Protein AF-A0A7Y2JRV2-F1 (afdb_monomer_lite)

Sequence (180 aa):
MNLLIVGNGPSISQFAAHQIDSFSGHILRMNNFVPGENAGFRYDIFCSNMWLDIQRRDLPSAVQIWCARPNLRYNRQEKCMELFRRYPDLTVDDDLYKKTHSQLKAHPTTGLVAILMARTQARYENVYLAGFDFFRGDRQHYFSHAPIHTTHKPKRERKMLARIDHVFDFADHWKGPEEE

Radius of gyration: 16.07 Å; chains: 1; bounding box: 42×32×47 Å

Secondary structure (DSSP, 8-state):
-EEEEE--SGGGGGS-HHHHHT-SSEEEEETT---BTTTBS--SEEEES-HHHHHHS---TTSEEEES-----SS-HHHHHHHHHH-TT-EE-HHHHHHHHHHHTSPPPHHHHHHHHHHH-TT-SEEEEES--TTSTTBSSTT---B---SS-HHHHHHHHTT-TTEEESTTT-------

pLDDT: mean 83.99, std 12.8, range [39.09, 97.81]

Structure (mmCIF, N/CA/C/O backbone):
data_AF-A0A7Y2JRV2-F1
#
_entry.id   AF-A0A7Y2JRV2-F1
#
loop_
_atom_site.group_PDB
_atom_site.id
_atom_site.type_symbol
_atom_site.label_atom_id
_atom_site.label_alt_id
_atom_site.label_comp_id
_atom_site.label_asym_id
_atom_site.label_entity_id
_atom_site.label_seq_id
_atom_site.pdbx_PDB_ins_code
_atom_site.Cartn_x
_atom_site.Cartn_y
_atom_site.Cartn_z
_atom_site.occupancy
_atom_site.B_iso_or_equiv
_atom_site.auth_seq_id
_atom_site.auth_comp_id
_atom_site.auth_asym_id
_atom_site.auth_atom_id
_atom_site.pdbx_PDB_model_num
ATOM 1 N N . MET A 1 1 ? -16.046 4.409 2.107 1.00 93.94 1 MET A N 1
ATOM 2 C CA . MET A 1 1 ? -15.548 3.055 2.469 1.00 93.94 1 MET A CA 1
ATOM 3 C C . MET A 1 1 ? -14.182 3.190 3.129 1.00 93.94 1 MET A C 1
ATOM 5 O O . MET A 1 1 ? -13.521 4.200 2.911 1.00 93.94 1 MET A O 1
ATOM 9 N N . ASN A 1 2 ? -13.742 2.183 3.885 1.00 96.44 2 ASN A N 1
ATOM 10 C CA . ASN A 1 2 ? -12.426 2.175 4.530 1.00 96.44 2 ASN A CA 1
ATOM 11 C C . ASN A 1 2 ? -11.439 1.269 3.779 1.00 96.44 2 ASN A C 1
ATOM 13 O O . ASN A 1 2 ? -11.847 0.300 3.132 1.00 96.44 2 ASN A O 1
ATOM 17 N N . LEU A 1 3 ? -10.147 1.578 3.877 1.00 97.81 3 LEU A N 1
ATOM 18 C CA . LEU A 1 3 ? -9.060 0.762 3.336 1.00 97.81 3 LEU A CA 1
ATOM 19 C C . LEU A 1 3 ? -8.053 0.439 4.436 1.00 97.81 3 LEU A C 1
ATOM 21 O O . LEU A 1 3 ? -7.540 1.355 5.066 1.00 97.81 3 LEU A O 1
ATOM 25 N N . LEU A 1 4 ? -7.714 -0.833 4.608 1.00 97.56 4 LEU A N 1
ATOM 26 C CA . LEU A 1 4 ? -6.568 -1.275 5.391 1.00 97.56 4 LEU A CA 1
ATOM 27 C C . LEU A 1 4 ? -5.420 -1.595 4.435 1.00 97.56 4 LEU A C 1
ATOM 29 O O . LEU A 1 4 ? -5.526 -2.479 3.589 1.00 97.56 4 LEU A O 1
ATOM 33 N N . ILE A 1 5 ? -4.309 -0.880 4.563 1.00 96.62 5 ILE A N 1
ATOM 34 C CA . ILE A 1 5 ? -3.075 -1.161 3.837 1.00 96.62 5 ILE A CA 1
ATOM 35 C C . ILE A 1 5 ? -2.162 -1.932 4.779 1.00 96.62 5 ILE A C 1
ATOM 37 O O . ILE A 1 5 ? -1.732 -1.410 5.809 1.00 96.62 5 ILE A O 1
ATOM 41 N N . VAL A 1 6 ? -1.840 -3.168 4.404 1.00 96.19 6 VAL A N 1
ATOM 42 C CA . VAL A 1 6 ? -0.953 -4.019 5.191 1.00 96.19 6 VAL A CA 1
ATOM 43 C C . VAL A 1 6 ? 0.424 -4.057 4.541 1.00 96.19 6 VAL A C 1
ATOM 45 O O . VAL A 1 6 ? 0.632 -4.660 3.484 1.00 96.19 6 VAL A O 1
ATOM 48 N N . GLY A 1 7 ? 1.356 -3.346 5.168 1.00 93.75 7 GLY A N 1
ATOM 49 C CA . GLY A 1 7 ? 2.770 -3.345 4.838 1.00 93.75 7 GLY A CA 1
ATOM 50 C C . GLY A 1 7 ? 3.458 -4.645 5.246 1.00 93.75 7 GLY A C 1
ATOM 51 O O . GLY A 1 7 ? 2.903 -5.492 5.942 1.00 93.75 7 GLY A O 1
ATOM 52 N N . ASN A 1 8 ? 4.705 -4.793 4.805 1.00 91.88 8 ASN A N 1
ATOM 53 C CA . ASN A 1 8 ? 5.506 -5.981 5.097 1.00 91.88 8 ASN A CA 1
ATOM 54 C C . ASN A 1 8 ? 6.362 -5.833 6.358 1.00 91.88 8 ASN A C 1
ATOM 56 O O . ASN A 1 8 ? 7.188 -6.704 6.610 1.00 91.88 8 ASN A O 1
ATOM 60 N N . GLY A 1 9 ? 6.213 -4.752 7.122 1.00 90.06 9 GLY A N 1
ATOM 61 C CA . GLY A 1 9 ? 7.045 -4.485 8.286 1.00 90.06 9 GLY A CA 1
ATOM 62 C C . GLY A 1 9 ? 6.851 -5.504 9.426 1.00 90.06 9 GLY A C 1
ATOM 63 O O . GLY A 1 9 ? 5.797 -6.144 9.511 1.00 90.06 9 GLY A O 1
ATOM 64 N N . PRO A 1 10 ? 7.868 -5.718 10.283 1.00 89.12 10 PRO A N 1
ATOM 65 C CA . PRO A 1 10 ? 7.817 -6.686 11.380 1.00 89.12 10 PRO A CA 1
ATOM 66 C C . PRO A 1 10 ? 6.650 -6.513 12.352 1.00 89.12 10 PRO A C 1
ATOM 68 O O . PRO A 1 10 ? 6.201 -7.511 12.913 1.00 89.12 10 PRO A O 1
ATOM 71 N N . SER A 1 11 ? 6.128 -5.295 12.537 1.00 90.44 11 SER A N 1
ATOM 72 C CA . SER A 1 11 ? 5.026 -5.047 13.476 1.00 90.44 11 SER A CA 1
ATOM 73 C C . SER A 1 11 ? 3.743 -5.800 13.136 1.00 90.44 11 SER A C 1
ATOM 75 O O . SER A 1 11 ? 2.878 -5.914 13.996 1.00 90.44 11 SER A O 1
ATOM 77 N N . ILE A 1 12 ? 3.634 -6.393 11.942 1.00 92.06 12 ILE A N 1
ATOM 78 C CA . ILE A 1 12 ? 2.559 -7.337 11.616 1.00 92.06 12 ILE A CA 1
ATOM 79 C C . ILE A 1 12 ? 2.448 -8.476 12.629 1.00 92.06 12 ILE A C 1
ATOM 81 O O . ILE A 1 12 ? 1.339 -8.912 12.913 1.00 92.06 12 ILE A O 1
ATOM 85 N N . SER A 1 13 ? 3.552 -8.925 13.233 1.00 89.56 13 SER A N 1
ATOM 86 C CA . SER A 1 13 ? 3.517 -10.030 14.197 1.00 89.56 13 SER A CA 1
ATOM 87 C C . SER A 1 13 ? 2.747 -9.730 15.489 1.00 89.56 13 SER A C 1
ATOM 89 O O . SER A 1 13 ? 2.614 -10.625 16.313 1.00 89.56 13 SER A O 1
ATOM 91 N N . GLN A 1 14 ? 2.307 -8.487 15.713 1.00 90.56 14 GLN A N 1
ATOM 92 C CA . GLN A 1 14 ? 1.492 -8.122 16.877 1.00 90.56 14 GLN A CA 1
ATOM 93 C C . GLN A 1 14 ? -0.003 -8.408 16.683 1.00 90.56 14 GLN A C 1
ATOM 95 O O . GLN A 1 14 ? -0.755 -8.355 17.651 1.00 90.56 14 GLN A O 1
ATOM 100 N N . PHE A 1 15 ? -0.437 -8.652 15.446 1.00 92.38 15 PHE A N 1
ATOM 101 C CA . PHE A 1 15 ? -1.828 -8.947 15.128 1.00 92.38 15 PHE A CA 1
ATOM 102 C C . PHE A 1 15 ? -2.023 -10.451 14.979 1.00 92.38 15 PHE A C 1
ATOM 104 O O . PHE A 1 15 ? -1.110 -11.155 14.564 1.00 92.38 15 PHE A O 1
ATOM 111 N N . ALA A 1 16 ? -3.233 -10.922 15.247 1.00 92.25 16 ALA A N 1
ATOM 112 C CA . ALA A 1 16 ? -3.733 -12.207 14.792 1.00 92.25 16 ALA A CA 1
ATOM 113 C C . ALA A 1 16 ? -4.448 -12.049 13.439 1.00 92.25 16 ALA A C 1
ATOM 115 O O . ALA A 1 16 ? -5.056 -11.016 13.151 1.00 92.25 16 ALA A O 1
ATOM 116 N N . ALA A 1 17 ? -4.434 -13.104 12.625 1.00 94.06 17 ALA A N 1
ATOM 117 C CA . ALA A 1 17 ? -4.989 -13.138 11.274 1.00 94.06 17 ALA A CA 1
ATOM 118 C C . ALA A 1 17 ? -6.444 -12.668 11.239 1.00 94.06 17 ALA A C 1
ATOM 120 O O . ALA A 1 17 ? -6.801 -11.856 10.390 1.00 94.06 17 ALA A O 1
ATOM 121 N N . HIS A 1 18 ? -7.254 -13.111 12.208 1.00 93.69 18 HIS A N 1
ATOM 122 C CA . HIS A 1 18 ? -8.663 -12.738 12.287 1.00 93.69 18 HIS A CA 1
ATOM 123 C C . HIS A 1 18 ? -8.859 -11.224 12.429 1.00 93.69 18 HIS A C 1
ATOM 125 O O . HIS A 1 18 ? -9.820 -10.708 11.874 1.00 93.69 18 HIS A O 1
ATOM 131 N N . GLN A 1 19 ? -7.955 -10.493 13.094 1.00 93.31 19 GLN A N 1
ATOM 132 C CA . GLN A 1 19 ? -8.064 -9.035 13.238 1.00 93.31 19 GLN A CA 1
ATOM 133 C C . GLN A 1 19 ? -7.911 -8.329 11.890 1.00 93.31 19 GLN A C 1
ATOM 135 O O . GLN A 1 19 ? -8.589 -7.347 11.612 1.00 93.31 19 GLN A O 1
ATOM 140 N N . ILE A 1 20 ? -7.026 -8.840 11.033 1.00 95.19 20 ILE A N 1
ATOM 141 C CA . ILE A 1 20 ? -6.819 -8.283 9.697 1.00 95.19 20 ILE A CA 1
ATOM 142 C C . ILE A 1 20 ? -7.932 -8.742 8.753 1.00 95.19 20 ILE A C 1
ATOM 144 O O . ILE A 1 20 ? -8.521 -7.922 8.055 1.00 95.19 20 ILE A O 1
ATOM 148 N N . ASP A 1 21 ? -8.249 -10.037 8.738 1.00 96.00 21 ASP A N 1
ATOM 149 C CA . ASP A 1 21 ? -9.169 -10.626 7.761 1.00 96.00 21 ASP A CA 1
ATOM 150 C C . ASP A 1 21 ? -10.632 -10.205 7.977 1.00 96.00 21 ASP A C 1
ATOM 152 O O . ASP A 1 21 ? -11.387 -10.082 7.007 1.00 96.00 21 ASP A O 1
ATOM 156 N N . SER A 1 22 ? -11.017 -9.913 9.225 1.00 94.75 22 SER A N 1
ATOM 157 C CA . SER A 1 22 ? -12.348 -9.392 9.572 1.00 94.75 22 SER A CA 1
ATOM 158 C C . SER A 1 22 ? -12.494 -7.877 9.387 1.00 94.75 22 SER A C 1
ATOM 160 O O . SER A 1 22 ? -13.558 -7.327 9.669 1.00 94.75 22 SER A O 1
ATOM 162 N N . PHE A 1 23 ? -11.469 -7.182 8.878 1.00 95.44 23 PHE A N 1
ATOM 163 C CA . PHE A 1 23 ? -11.577 -5.756 8.585 1.00 95.44 23 PHE A CA 1
ATOM 164 C C . PHE A 1 23 ? -12.751 -5.480 7.631 1.00 95.44 23 PHE A C 1
ATOM 166 O O . PHE A 1 23 ? -12.819 -6.022 6.526 1.00 95.44 23 PHE A O 1
ATOM 173 N N . SER A 1 24 ? -13.675 -4.610 8.042 1.00 93.81 24 SER A N 1
ATOM 174 C CA . SER A 1 24 ? -14.940 -4.367 7.330 1.00 93.81 24 SER A CA 1
ATOM 175 C C . SER A 1 24 ? -14.786 -3.624 5.997 1.00 93.81 24 SER A C 1
ATOM 177 O O . SER A 1 24 ? -15.720 -3.575 5.198 1.00 93.81 24 SER A O 1
ATOM 179 N N . GLY A 1 25 ? -13.619 -3.028 5.742 1.00 95.44 25 GLY A N 1
ATOM 180 C CA . GLY A 1 25 ? -13.295 -2.361 4.484 1.00 95.44 25 GLY A CA 1
ATOM 181 C C . GLY A 1 25 ? -12.544 -3.250 3.493 1.00 95.44 25 GLY A C 1
ATOM 182 O O . GLY A 1 25 ? -12.516 -4.474 3.609 1.00 95.44 25 GLY A O 1
ATOM 183 N N . HIS A 1 26 ? -11.904 -2.610 2.514 1.00 97.50 26 HIS A N 1
ATOM 184 C CA . HIS A 1 26 ? -10.980 -3.296 1.610 1.00 97.50 26 HIS A CA 1
ATOM 185 C C . HIS A 1 26 ? -9.611 -3.497 2.264 1.00 97.50 26 HIS A C 1
ATOM 187 O O . HIS A 1 26 ? -9.183 -2.671 3.069 1.00 97.50 26 HIS A O 1
ATOM 193 N N . ILE A 1 27 ? -8.897 -4.548 1.863 1.00 97.62 27 ILE A N 1
ATOM 194 C CA . ILE A 1 27 ? -7.542 -4.860 2.323 1.00 97.62 27 ILE A CA 1
ATOM 195 C C . ILE A 1 27 ? -6.571 -4.832 1.139 1.00 97.62 27 ILE A C 1
ATOM 197 O O . ILE A 1 27 ? -6.737 -5.561 0.160 1.00 97.62 27 ILE A O 1
ATOM 201 N N . LEU A 1 28 ? -5.523 -4.015 1.244 1.00 97.19 28 LEU A N 1
ATOM 202 C CA . LEU A 1 28 ? -4.439 -3.919 0.270 1.00 97.19 28 LEU A CA 1
ATOM 203 C C . LEU A 1 28 ? -3.173 -4.601 0.792 1.00 97.19 28 LEU A C 1
ATOM 205 O O . LEU A 1 28 ? -2.714 -4.313 1.898 1.00 97.19 28 LEU A O 1
ATOM 209 N N . ARG A 1 29 ? -2.568 -5.452 -0.042 1.00 95.38 29 ARG A N 1
ATOM 210 C CA . ARG A 1 29 ? -1.270 -6.106 0.207 1.00 95.38 29 ARG A CA 1
ATOM 211 C C . ARG A 1 29 ? -0.256 -5.740 -0.847 1.00 95.38 29 ARG A C 1
ATOM 213 O O . ARG A 1 29 ? -0.630 -5.382 -1.961 1.00 95.38 29 ARG A O 1
ATOM 220 N N . MET A 1 30 ? 1.031 -5.869 -0.524 1.00 92.75 30 MET A N 1
ATOM 221 C CA . MET A 1 30 ? 2.075 -5.427 -1.440 1.00 92.75 30 MET A CA 1
ATOM 222 C C . MET A 1 30 ? 3.242 -6.384 -1.655 1.00 92.75 30 MET A C 1
ATOM 224 O O . MET A 1 30 ? 3.724 -7.047 -0.736 1.00 92.75 30 MET A O 1
ATOM 228 N N . ASN A 1 31 ? 3.760 -6.357 -2.885 1.00 89.81 31 ASN A N 1
ATOM 229 C CA . ASN A 1 31 ? 4.967 -7.063 -3.314 1.00 89.81 31 ASN A CA 1
ATOM 230 C C . ASN A 1 31 ? 4.948 -8.545 -2.887 1.00 89.81 31 ASN A C 1
ATOM 232 O O . ASN A 1 31 ? 4.006 -9.273 -3.186 1.00 89.81 31 ASN A O 1
ATOM 236 N N . ASN A 1 32 ? 5.984 -8.983 -2.166 1.00 87.62 32 ASN A N 1
ATOM 237 C CA . ASN A 1 32 ? 6.178 -10.362 -1.737 1.00 87.62 32 ASN A CA 1
ATOM 238 C C . ASN A 1 32 ? 5.573 -10.681 -0.365 1.00 87.62 32 ASN A C 1
ATOM 240 O O . ASN A 1 32 ? 6.172 -11.444 0.384 1.00 87.62 32 ASN A O 1
ATOM 244 N N . PHE A 1 33 ? 4.417 -10.101 -0.025 1.00 90.44 33 PHE A N 1
ATOM 245 C CA . PHE A 1 33 ? 3.736 -10.461 1.220 1.00 90.44 33 PHE A CA 1
ATOM 246 C C . PHE A 1 33 ? 3.493 -11.980 1.289 1.00 90.44 33 PHE A C 1
ATOM 248 O O . PHE A 1 33 ? 3.250 -12.630 0.261 1.00 90.44 33 PHE A O 1
ATOM 255 N N . VAL A 1 34 ? 3.567 -12.514 2.508 1.00 90.94 34 VAL A N 1
ATOM 256 C CA . VAL A 1 34 ? 3.358 -13.927 2.845 1.00 90.94 34 VAL A CA 1
ATOM 257 C C . VAL A 1 34 ? 2.160 -14.020 3.798 1.00 90.94 34 VAL A C 1
ATOM 259 O O . VAL A 1 34 ? 2.270 -13.536 4.927 1.00 90.94 34 VAL A O 1
ATOM 262 N N . PRO A 1 35 ? 1.010 -14.571 3.382 1.00 91.44 35 PRO A N 1
ATOM 263 C CA . PRO A 1 35 ? -0.130 -14.727 4.282 1.00 91.44 35 PRO A CA 1
ATOM 264 C C . PRO A 1 35 ? 0.214 -15.679 5.437 1.00 91.44 35 PRO A C 1
ATOM 266 O O . PRO A 1 35 ? 1.097 -16.527 5.305 1.00 91.44 35 PRO A O 1
ATOM 269 N N . GLY A 1 36 ? -0.466 -15.540 6.573 1.00 92.38 36 GLY A N 1
ATOM 270 C CA . GLY A 1 36 ? -0.207 -16.392 7.734 1.00 92.38 36 GLY A CA 1
ATOM 271 C C . GLY A 1 36 ? -0.916 -15.936 9.002 1.00 92.38 36 GLY A C 1
ATOM 272 O O . GLY A 1 36 ? -1.661 -14.960 8.987 1.00 92.38 36 GLY A O 1
ATOM 273 N N . GLU A 1 37 ? -0.633 -16.618 10.111 1.00 91.56 37 GLU A N 1
ATOM 274 C CA . GLU A 1 37 ? -1.344 -16.475 11.393 1.00 91.56 37 GLU A CA 1
ATOM 275 C C . GLU A 1 37 ? -1.372 -15.060 11.964 1.00 91.56 37 GLU A C 1
ATOM 277 O O . GLU A 1 37 ? -2.305 -14.735 12.684 1.00 91.56 37 GLU A O 1
ATOM 282 N N . ASN A 1 38 ? -0.401 -14.215 11.612 1.00 88.81 38 ASN A N 1
ATOM 283 C CA . ASN A 1 38 ? -0.357 -12.819 12.055 1.00 88.81 38 ASN A CA 1
ATOM 284 C C . ASN A 1 38 ? -0.627 -11.821 10.928 1.00 88.81 38 ASN A C 1
ATOM 286 O O . ASN A 1 38 ? -0.999 -10.676 11.160 1.00 88.81 38 ASN A O 1
ATOM 290 N N . ALA A 1 39 ? -0.418 -12.252 9.684 1.00 90.19 39 ALA A N 1
ATOM 291 C CA . ALA A 1 39 ? -0.581 -11.401 8.521 1.00 90.19 39 ALA A CA 1
ATOM 292 C C . ALA A 1 39 ? -2.001 -11.460 7.964 1.00 90.19 39 ALA A C 1
ATOM 294 O O . ALA A 1 39 ? -2.363 -10.544 7.242 1.00 90.19 39 ALA A O 1
ATOM 295 N N . GLY A 1 40 ? -2.801 -12.479 8.276 1.00 94.06 40 GLY A N 1
ATOM 296 C CA . GLY A 1 40 ? -4.072 -12.733 7.602 1.00 94.06 40 GLY A CA 1
ATOM 297 C C . GLY A 1 40 ? -3.883 -13.294 6.191 1.00 94.06 40 GLY A C 1
ATOM 298 O O . GLY A 1 40 ? -2.767 -13.361 5.661 1.00 94.06 40 GLY A O 1
ATOM 299 N N . PHE A 1 41 ? -4.990 -13.701 5.584 1.00 94.56 41 PHE A N 1
ATOM 300 C CA . PHE A 1 41 ? -5.053 -14.323 4.261 1.00 94.56 41 PHE A CA 1
ATOM 301 C C . PHE A 1 41 ? -5.822 -13.476 3.250 1.00 94.56 41 PHE A C 1
ATOM 303 O O . PHE A 1 41 ? -5.604 -13.611 2.045 1.00 94.56 41 PHE A O 1
ATOM 310 N N . ARG A 1 42 ? -6.702 -12.589 3.722 1.00 94.44 42 ARG A N 1
ATOM 311 C CA . ARG A 1 42 ? -7.571 -11.785 2.871 1.00 94.44 42 ARG A CA 1
ATOM 312 C C . ARG A 1 42 ? -6.828 -10.589 2.288 1.00 94.44 42 ARG A C 1
ATOM 314 O O . ARG A 1 42 ? -6.020 -9.917 2.945 1.00 94.44 42 ARG A O 1
ATOM 321 N N . TYR A 1 43 ? -7.140 -10.323 1.026 1.00 95.81 43 TYR A N 1
ATOM 322 C CA . TYR A 1 43 ? -6.784 -9.111 0.314 1.00 95.81 43 TYR A CA 1
ATOM 323 C C . TYR A 1 43 ? -7.731 -8.909 -0.865 1.00 95.81 43 TYR A C 1
ATOM 325 O O . TYR A 1 43 ? -8.039 -9.847 -1.591 1.00 95.81 43 TYR A O 1
ATOM 333 N N . ASP A 1 44 ? -8.163 -7.669 -1.049 1.00 95.75 44 ASP A N 1
ATOM 334 C CA . ASP A 1 44 ? -9.029 -7.250 -2.153 1.00 95.75 44 ASP A CA 1
ATOM 335 C C . ASP A 1 44 ? -8.212 -6.487 -3.213 1.00 95.75 44 ASP A C 1
ATOM 337 O O . ASP A 1 44 ? -8.608 -6.371 -4.372 1.00 95.75 44 ASP A O 1
ATOM 341 N N . ILE A 1 45 ? -7.044 -5.963 -2.814 1.00 95.69 45 ILE A N 1
ATOM 342 C CA . ILE A 1 45 ? -6.155 -5.168 -3.660 1.00 95.69 45 ILE A CA 1
ATOM 343 C C . ILE A 1 45 ? -4.719 -5.674 -3.531 1.00 95.69 45 ILE A C 1
ATOM 345 O O . ILE A 1 45 ? -4.191 -5.838 -2.428 1.00 95.69 45 ILE A O 1
ATOM 349 N N . PHE A 1 46 ? -4.050 -5.858 -4.663 1.00 93.75 46 PHE A N 1
ATOM 350 C CA . PHE A 1 46 ? -2.627 -6.158 -4.729 1.00 93.75 46 PHE A CA 1
ATOM 351 C C . PHE A 1 46 ? -1.848 -4.983 -5.322 1.00 93.75 46 PHE A C 1
ATOM 353 O O . PHE A 1 46 ? -2.114 -4.545 -6.440 1.00 93.75 46 PHE A O 1
ATOM 360 N N . CYS A 1 47 ? -0.851 -4.484 -4.593 1.00 92.88 47 CYS A N 1
ATOM 361 C CA . CYS A 1 47 ? 0.007 -3.391 -5.030 1.00 92.88 47 CYS A CA 1
ATOM 362 C C . CYS A 1 47 ? 1.456 -3.847 -5.247 1.00 92.88 47 CYS A C 1
ATOM 364 O O . CYS A 1 47 ? 2.052 -4.501 -4.394 1.00 92.88 47 CYS A O 1
ATOM 366 N N . SER A 1 48 ? 2.082 -3.465 -6.359 1.00 89.19 48 SER A N 1
ATOM 367 C CA . SER A 1 48 ? 3.504 -3.760 -6.580 1.00 89.19 48 SER A CA 1
ATOM 368 C C . SER A 1 48 ? 4.269 -2.600 -7.213 1.00 89.19 48 SER A C 1
ATOM 370 O O . SER A 1 48 ? 3.723 -1.821 -7.997 1.00 89.19 48 SER A O 1
ATOM 372 N N . ASN A 1 49 ? 5.561 -2.491 -6.874 1.00 76.38 49 ASN A N 1
ATOM 373 C CA . ASN A 1 49 ? 6.509 -1.579 -7.530 1.00 76.38 49 ASN A CA 1
ATOM 374 C C . ASN A 1 49 ? 7.049 -2.107 -8.867 1.00 76.38 49 ASN A C 1
ATOM 376 O O . ASN A 1 49 ? 7.716 -1.357 -9.580 1.00 76.38 49 ASN A O 1
ATOM 380 N N . MET A 1 50 ? 6.847 -3.382 -9.194 1.00 68.69 50 MET A N 1
ATOM 381 C CA . MET A 1 50 ? 7.445 -3.994 -10.371 1.00 68.69 50 MET A CA 1
ATOM 382 C C . MET A 1 50 ? 6.407 -4.769 -11.163 1.00 68.69 50 MET A C 1
ATOM 384 O O . MET A 1 50 ? 5.786 -5.710 -10.683 1.00 68.69 50 MET A O 1
ATOM 388 N N . TRP A 1 51 ? 6.314 -4.439 -12.450 1.00 67.50 51 TRP A N 1
ATOM 389 C CA . TRP A 1 51 ? 5.509 -5.185 -13.419 1.00 67.50 51 TRP A CA 1
ATOM 390 C C . TRP A 1 51 ? 5.817 -6.682 -13.440 1.00 67.50 51 TRP A C 1
ATOM 392 O O . TRP A 1 51 ? 4.921 -7.493 -13.646 1.00 67.50 51 TRP A O 1
ATOM 402 N N . LEU A 1 52 ? 7.076 -7.052 -13.194 1.00 64.31 52 LEU A N 1
ATOM 403 C CA . LEU A 1 52 ? 7.500 -8.450 -13.148 1.00 64.31 52 LEU A CA 1
ATOM 404 C C . LEU A 1 52 ? 6.877 -9.220 -11.981 1.00 64.31 52 LEU A C 1
ATOM 406 O O . LEU A 1 52 ? 6.600 -10.403 -12.137 1.00 64.31 52 LEU A O 1
ATOM 410 N N . ASP A 1 53 ? 6.633 -8.572 -10.844 1.00 69.38 53 ASP A N 1
ATOM 411 C CA . ASP A 1 53 ? 6.060 -9.249 -9.679 1.00 69.38 53 ASP A CA 1
ATOM 412 C C . ASP A 1 53 ? 4.566 -9.515 -9.883 1.00 69.38 53 ASP A C 1
ATOM 414 O O . ASP A 1 53 ? 4.068 -10.558 -9.471 1.00 69.38 53 ASP A O 1
ATOM 418 N N . ILE A 1 54 ? 3.869 -8.620 -10.594 1.00 70.56 54 ILE A N 1
ATOM 419 C CA . ILE A 1 54 ? 2.473 -8.828 -11.004 1.00 70.56 54 ILE A CA 1
ATOM 420 C C . ILE A 1 54 ? 2.382 -9.981 -12.015 1.00 70.56 54 ILE A C 1
ATOM 422 O O . ILE A 1 54 ? 1.511 -10.834 -11.894 1.00 70.56 54 ILE A O 1
ATOM 426 N N . GLN A 1 55 ? 3.296 -10.046 -12.991 1.00 67.06 55 GLN A N 1
ATOM 427 C CA . GLN A 1 55 ? 3.298 -11.116 -14.002 1.00 67.06 55 GLN A CA 1
ATOM 428 C C . GLN A 1 55 ? 3.607 -12.502 -13.423 1.00 67.06 55 GLN A C 1
ATOM 430 O O . GLN A 1 55 ? 3.116 -13.502 -13.936 1.00 67.06 55 GLN A O 1
ATOM 435 N N . ARG A 1 56 ? 4.444 -12.569 -12.383 1.00 72.31 56 ARG A N 1
ATOM 436 C CA . ARG A 1 56 ? 4.886 -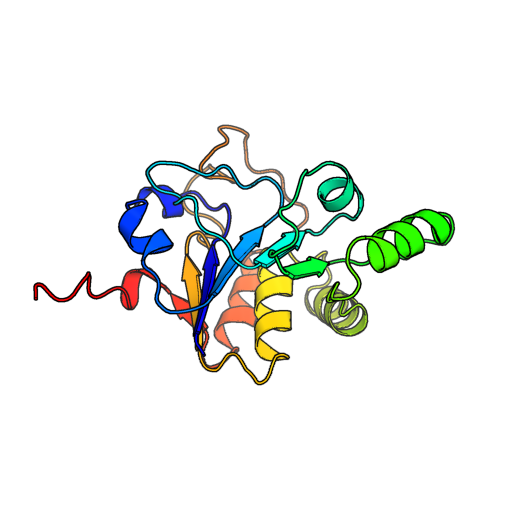13.830 -11.768 1.00 72.31 56 ARG A CA 1
ATOM 437 C C . ARG A 1 56 ? 3.892 -14.410 -10.767 1.00 72.31 56 ARG A C 1
ATOM 439 O O . ARG A 1 56 ? 4.092 -15.538 -10.328 1.00 72.31 56 ARG A O 1
ATOM 446 N N . ARG A 1 57 ? 2.874 -13.646 -10.368 1.00 76.25 57 ARG A N 1
ATOM 447 C CA . ARG A 1 57 ? 1.870 -14.090 -9.403 1.00 76.25 57 ARG A CA 1
ATOM 448 C C . ARG A 1 57 ? 0.616 -14.561 -10.120 1.00 76.25 57 ARG A C 1
ATOM 450 O O . ARG A 1 57 ? 0.128 -13.911 -11.044 1.00 76.25 57 ARG A O 1
ATOM 457 N N . ASP A 1 58 ? 0.089 -15.682 -9.647 1.00 80.38 58 ASP A N 1
ATOM 458 C CA . ASP A 1 58 ? -1.260 -16.107 -9.978 1.00 80.38 58 ASP A CA 1
ATOM 459 C C . ASP A 1 58 ? -2.234 -15.350 -9.071 1.00 80.38 58 ASP A C 1
ATOM 461 O O . ASP A 1 58 ? -2.478 -15.728 -7.925 1.00 80.38 58 ASP A O 1
ATOM 465 N N . LEU A 1 59 ? -2.651 -14.169 -9.530 1.00 81.62 59 LEU A N 1
ATOM 466 C CA . LEU A 1 59 ? -3.550 -13.299 -8.781 1.00 81.62 59 LEU A CA 1
ATOM 467 C C . LEU A 1 59 ? -5.001 -13.668 -9.116 1.00 81.62 59 LEU A C 1
ATOM 469 O O . LEU A 1 59 ? -5.328 -13.763 -10.303 1.00 81.62 59 LEU A O 1
ATOM 473 N N . PRO A 1 60 ? -5.879 -13.834 -8.109 1.00 81.19 60 PRO A N 1
ATOM 474 C CA . PRO A 1 60 ? -7.297 -14.071 -8.352 1.00 81.19 60 PRO A CA 1
ATOM 475 C C . PRO A 1 60 ? -7.906 -12.953 -9.205 1.00 81.19 60 PRO A C 1
ATOM 477 O O . PRO A 1 60 ? -7.595 -11.779 -9.007 1.00 81.19 60 PRO A O 1
ATOM 480 N N . SER A 1 61 ? -8.819 -13.295 -10.116 1.00 76.44 61 SER A N 1
ATOM 481 C CA . SER A 1 61 ? -9.450 -12.326 -11.028 1.00 76.44 61 SER A CA 1
ATOM 482 C C . SER A 1 61 ? -10.249 -11.227 -10.318 1.00 76.44 61 SER A C 1
ATOM 484 O O . SER A 1 61 ? -10.417 -10.147 -10.871 1.00 76.44 61 SER A O 1
ATOM 486 N N . ALA A 1 62 ? -10.727 -11.490 -9.099 1.00 81.06 62 ALA A N 1
ATOM 487 C CA . ALA A 1 62 ? -11.473 -10.530 -8.287 1.00 81.06 62 ALA A CA 1
ATOM 488 C C . ALA A 1 62 ? -10.585 -9.478 -7.592 1.00 81.06 62 ALA A C 1
ATOM 490 O O . ALA A 1 62 ? -11.107 -8.529 -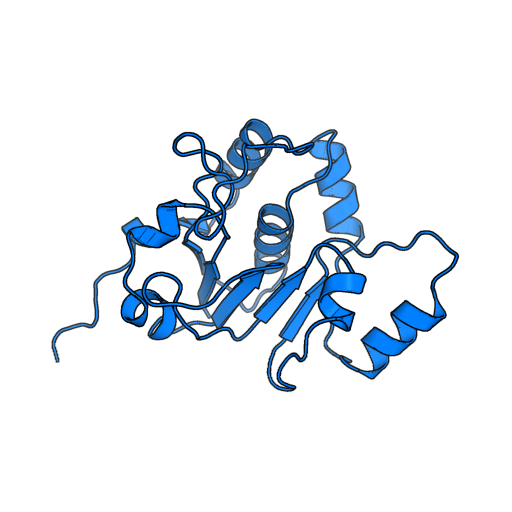7.012 1.00 81.06 62 ALA A O 1
ATOM 491 N N . VAL A 1 63 ? -9.256 -9.636 -7.619 1.00 88.00 63 VAL A N 1
ATOM 492 C CA . VAL A 1 63 ? -8.325 -8.725 -6.942 1.00 88.00 63 VAL A CA 1
ATOM 493 C C . VAL A 1 63 ? -8.026 -7.524 -7.830 1.00 88.00 63 VAL A C 1
ATOM 495 O O . VAL A 1 63 ? -7.532 -7.664 -8.950 1.00 88.00 63 VAL A O 1
ATOM 498 N N . GLN A 1 64 ? -8.234 -6.320 -7.301 1.00 89.81 64 GLN A N 1
ATOM 499 C CA . GLN A 1 64 ? -7.805 -5.103 -7.981 1.00 89.81 64 GLN A CA 1
ATOM 500 C C . GLN A 1 64 ? -6.282 -4.962 -7.920 1.00 89.81 64 GLN A C 1
ATOM 502 O O . GLN A 1 64 ? -5.661 -5.201 -6.885 1.00 89.81 64 GLN A O 1
ATOM 507 N N . ILE A 1 65 ? -5.665 -4.501 -9.007 1.00 89.19 65 ILE A N 1
ATOM 508 C CA . ILE A 1 65 ? -4.208 -4.359 -9.078 1.00 89.19 65 ILE A CA 1
ATOM 509 C C . ILE A 1 65 ? -3.805 -2.897 -9.146 1.00 89.19 65 ILE A C 1
ATOM 511 O O . ILE A 1 65 ? -4.295 -2.142 -9.984 1.00 89.19 65 ILE A O 1
ATOM 515 N N . TRP A 1 66 ? -2.883 -2.499 -8.271 1.00 90.75 66 TRP A N 1
ATOM 516 C CA . TRP A 1 66 ? -2.274 -1.171 -8.249 1.00 90.75 66 TRP A CA 1
ATOM 517 C C . TRP A 1 66 ? -0.791 -1.266 -8.601 1.00 90.75 66 TRP A C 1
ATOM 519 O O . TRP A 1 66 ? -0.023 -1.994 -7.968 1.00 90.75 66 TRP A O 1
ATOM 529 N N . CYS A 1 67 ? -0.347 -0.490 -9.584 1.00 85.75 67 CYS A N 1
ATOM 530 C CA . CYS A 1 67 ? 1.065 -0.394 -9.924 1.00 85.75 67 CYS A CA 1
ATOM 531 C C . CYS A 1 67 ? 1.664 0.897 -9.363 1.00 85.75 67 CYS A C 1
ATOM 533 O O . CYS A 1 67 ? 1.474 1.978 -9.916 1.00 85.75 67 CYS A O 1
ATOM 535 N N . ALA A 1 68 ? 2.445 0.766 -8.289 1.00 80.94 68 ALA A N 1
ATOM 536 C CA . ALA A 1 68 ? 3.106 1.887 -7.623 1.00 80.94 68 ALA A CA 1
ATOM 537 C C . ALA A 1 68 ? 4.230 2.516 -8.460 1.00 80.94 68 ALA A C 1
ATOM 539 O O . ALA A 1 68 ? 4.669 3.627 -8.185 1.00 80.94 68 ALA A O 1
ATOM 540 N N . ARG A 1 69 ? 4.755 1.797 -9.454 1.00 77.94 69 ARG A N 1
ATOM 541 C CA . ARG A 1 69 ? 5.779 2.326 -10.353 1.00 77.94 69 ARG A CA 1
ATOM 542 C C . ARG A 1 69 ? 5.608 1.723 -11.740 1.00 77.94 69 ARG A C 1
ATOM 544 O O . ARG A 1 69 ? 6.108 0.621 -11.992 1.00 77.94 69 ARG A O 1
ATOM 551 N N . PRO A 1 70 ? 4.981 2.447 -12.671 1.00 66.31 70 PRO A N 1
ATOM 552 C CA . PRO A 1 70 ? 5.003 2.039 -14.056 1.00 66.31 70 PRO A CA 1
ATOM 553 C C . PRO A 1 70 ? 6.429 2.215 -14.587 1.00 66.31 70 PRO A C 1
ATOM 555 O O . PRO A 1 70 ? 6.934 3.322 -14.747 1.00 66.31 70 PRO A O 1
ATOM 558 N N . ASN A 1 71 ? 7.151 1.117 -14.801 1.00 61.09 71 ASN A N 1
ATOM 559 C CA . ASN A 1 71 ? 8.507 1.164 -15.337 1.00 61.09 71 ASN A CA 1
ATOM 560 C C . ASN A 1 71 ? 8.496 1.445 -16.850 1.00 61.09 71 ASN A C 1
ATOM 562 O O . ASN A 1 71 ? 8.930 0.613 -17.639 1.00 61.09 71 ASN A O 1
ATOM 566 N N . LEU A 1 72 ? 8.019 2.621 -17.269 1.00 54.25 72 LEU A N 1
ATOM 567 C CA . LEU A 1 72 ? 7.878 3.041 -18.673 1.00 54.25 72 LEU A CA 1
ATOM 568 C C . LEU A 1 72 ? 9.216 3.265 -19.402 1.00 54.25 72 LEU A C 1
ATOM 570 O O . LEU A 1 72 ? 9.267 4.006 -20.380 1.00 54.25 72 LEU A O 1
ATOM 574 N N . ARG A 1 73 ? 10.319 2.629 -18.979 1.00 54.72 73 ARG A N 1
ATOM 575 C CA . ARG A 1 73 ? 11.556 2.585 -19.770 1.00 54.72 73 ARG A CA 1
ATOM 576 C C . ARG A 1 73 ? 11.334 1.738 -21.034 1.00 54.72 73 ARG A C 1
ATOM 578 O O . ARG A 1 73 ? 11.618 0.545 -21.060 1.00 54.72 73 ARG A O 1
ATOM 585 N N . TYR A 1 74 ? 10.760 2.413 -22.028 1.00 44.12 74 TYR A N 1
ATOM 586 C CA . TYR A 1 74 ? 10.749 2.339 -23.496 1.00 44.12 74 TYR A CA 1
ATOM 587 C C . TYR A 1 74 ? 10.942 1.032 -24.295 1.00 44.12 74 TYR A C 1
ATOM 589 O O . TYR A 1 74 ? 10.638 1.054 -25.477 1.00 44.12 74 TYR A O 1
ATOM 597 N N . ASN A 1 75 ? 11.308 -0.120 -23.721 1.00 47.47 75 ASN A N 1
ATOM 598 C CA . ASN A 1 75 ? 11.496 -1.378 -24.480 1.00 47.47 75 ASN A CA 1
ATOM 599 C C . ASN A 1 75 ? 10.570 -2.526 -24.025 1.00 47.47 75 ASN A C 1
ATOM 601 O O . ASN A 1 75 ? 10.877 -3.699 -24.225 1.00 47.47 75 ASN A O 1
ATOM 605 N N . ARG A 1 76 ? 9.451 -2.218 -23.353 1.00 57.16 76 ARG A N 1
ATOM 606 C CA . ARG A 1 76 ? 8.496 -3.226 -22.841 1.00 57.16 76 ARG A CA 1
ATOM 607 C C . ARG A 1 76 ? 7.020 -2.877 -23.061 1.00 57.16 76 ARG A C 1
ATOM 609 O O . ARG A 1 76 ? 6.179 -3.420 -22.353 1.00 57.16 76 ARG A O 1
ATOM 616 N N . GLN A 1 77 ? 6.700 -2.016 -24.031 1.00 62.94 77 GLN A N 1
ATOM 617 C CA . GLN A 1 77 ? 5.311 -1.637 -24.342 1.00 62.94 77 GLN A CA 1
ATOM 618 C C . GLN A 1 77 ? 4.393 -2.858 -24.500 1.00 62.94 77 GLN A C 1
ATOM 620 O O . GLN A 1 77 ? 3.324 -2.884 -23.902 1.00 62.94 77 GLN A O 1
ATOM 625 N N . GLU A 1 78 ? 4.835 -3.910 -25.191 1.00 68.19 78 GLU A N 1
ATOM 626 C CA . GLU A 1 78 ? 4.043 -5.138 -25.362 1.00 68.19 78 GLU A CA 1
ATOM 627 C C . GLU A 1 78 ? 3.690 -5.820 -24.033 1.00 68.19 78 GLU A C 1
ATOM 629 O O . GLU A 1 78 ? 2.537 -6.186 -23.817 1.00 68.19 78 GLU A O 1
ATOM 634 N N . LYS A 1 79 ? 4.648 -5.917 -23.102 1.00 67.88 79 LYS A N 1
ATOM 635 C CA . LYS A 1 79 ? 4.422 -6.517 -21.774 1.00 67.88 79 LYS A CA 1
ATOM 636 C C . LYS A 1 79 ? 3.502 -5.663 -20.901 1.00 67.88 79 LYS A C 1
ATOM 638 O O . LYS A 1 79 ? 2.754 -6.201 -20.090 1.00 67.88 79 LYS A O 1
ATOM 643 N N . CYS A 1 80 ? 3.541 -4.339 -21.060 1.00 68.62 80 CYS A N 1
ATOM 644 C CA . CYS A 1 80 ? 2.580 -3.449 -20.408 1.00 68.62 80 CYS A CA 1
ATOM 645 C C . CYS A 1 80 ? 1.174 -3.680 -20.954 1.00 68.62 80 CYS A C 1
ATOM 647 O O . CYS A 1 80 ? 0.239 -3.839 -20.178 1.00 68.62 80 CYS A O 1
ATOM 649 N N . MET A 1 81 ? 1.036 -3.729 -22.281 1.00 73.75 81 MET A N 1
ATOM 650 C CA . MET A 1 81 ? -0.251 -3.953 -22.937 1.00 73.75 81 MET A CA 1
ATOM 651 C C . MET A 1 81 ? -0.846 -5.312 -22.565 1.00 73.75 81 MET A C 1
ATOM 653 O O . MET A 1 81 ? -2.048 -5.408 -22.359 1.00 73.75 81 MET A O 1
ATOM 657 N N . GLU A 1 82 ? -0.025 -6.354 -22.422 1.00 77.19 82 GLU A N 1
ATOM 658 C CA . GLU A 1 82 ? -0.466 -7.661 -21.926 1.00 77.19 82 GLU A CA 1
ATOM 659 C C . GLU A 1 82 ? -1.058 -7.579 -20.511 1.00 77.19 82 GLU A C 1
ATOM 661 O O . GLU A 1 82 ? -2.111 -8.157 -20.255 1.00 77.19 82 GLU A O 1
ATOM 666 N N . LEU A 1 83 ? -0.440 -6.815 -19.606 1.00 74.50 83 LEU A N 1
ATOM 667 C CA . LEU A 1 83 ? -0.981 -6.599 -18.263 1.00 74.50 83 LEU A CA 1
ATOM 668 C C . LEU A 1 83 ? -2.295 -5.821 -18.283 1.00 74.50 83 LEU A C 1
ATOM 670 O O . LEU A 1 83 ? -3.212 -6.224 -17.585 1.00 74.50 83 LEU A O 1
ATOM 674 N N . PHE A 1 84 ? -2.412 -4.761 -19.086 1.00 78.31 84 PHE A N 1
ATOM 675 C CA . PHE A 1 84 ? -3.682 -4.037 -19.232 1.00 78.31 84 PHE A CA 1
ATOM 676 C C . PHE A 1 84 ? -4.778 -4.908 -19.860 1.00 78.31 84 PHE A C 1
ATOM 678 O O . PHE A 1 84 ? -5.946 -4.748 -19.534 1.00 78.31 84 PHE A O 1
ATOM 685 N N . ARG A 1 85 ? -4.422 -5.868 -20.725 1.00 82.56 85 ARG A N 1
ATOM 686 C CA . ARG A 1 85 ? -5.377 -6.867 -21.233 1.00 82.56 85 ARG A CA 1
ATOM 687 C C . ARG A 1 85 ? -5.783 -7.870 -20.156 1.00 82.56 85 ARG A C 1
ATOM 689 O O . ARG A 1 85 ? -6.956 -8.207 -20.065 1.00 82.56 85 ARG A O 1
ATOM 696 N N . ARG A 1 86 ? -4.824 -8.356 -19.361 1.00 81.75 86 ARG A N 1
ATOM 697 C CA . ARG A 1 86 ? -5.075 -9.322 -18.278 1.00 81.75 86 ARG A CA 1
ATOM 698 C C . ARG A 1 86 ? -5.821 -8.689 -17.101 1.00 81.75 86 ARG A C 1
ATOM 700 O O . ARG A 1 86 ? -6.608 -9.364 -16.452 1.00 81.75 86 ARG A O 1
ATOM 707 N N . TYR A 1 87 ? -5.576 -7.407 -16.851 1.00 82.75 87 TYR A N 1
ATOM 708 C CA . TYR A 1 87 ? -6.131 -6.626 -15.753 1.00 82.75 87 TYR A CA 1
ATOM 709 C C . TYR A 1 87 ? -6.589 -5.254 -16.276 1.00 82.75 87 TYR A C 1
ATOM 711 O O . TYR A 1 87 ? -5.865 -4.266 -16.129 1.00 82.75 87 TYR A O 1
ATOM 719 N N . PRO A 1 88 ? -7.778 -5.180 -16.901 1.00 81.00 88 PRO A N 1
ATOM 720 C CA . PRO A 1 88 ? -8.316 -3.933 -17.452 1.00 81.00 88 PRO A CA 1
ATOM 721 C C . PRO A 1 88 ? -8.452 -2.814 -16.414 1.00 81.00 88 PRO A C 1
ATOM 723 O O . PRO A 1 88 ? -8.229 -1.650 -16.733 1.00 81.00 88 PRO A O 1
ATOM 726 N N . ASP A 1 89 ? -8.712 -3.180 -15.157 1.00 84.00 89 ASP A N 1
ATOM 727 C CA . ASP A 1 89 ? -8.873 -2.248 -14.034 1.00 84.00 89 ASP A CA 1
ATOM 728 C C . ASP A 1 89 ? -7.549 -1.925 -13.310 1.00 84.00 89 ASP A C 1
ATOM 730 O O . ASP A 1 89 ? -7.536 -1.440 -12.170 1.00 84.00 89 ASP A O 1
ATOM 734 N N . LEU A 1 90 ? -6.406 -2.209 -13.951 1.00 85.81 90 LEU A N 1
ATOM 735 C CA . LEU A 1 90 ? -5.081 -1.887 -13.427 1.00 85.81 90 LEU A CA 1
ATOM 736 C C . LEU A 1 90 ? -4.970 -0.383 -13.154 1.00 85.81 90 LEU A C 1
ATOM 738 O O . LEU A 1 90 ? -4.969 0.448 -14.060 1.00 85.81 90 LEU A O 1
ATOM 742 N N . THR A 1 91 ? -4.804 -0.034 -11.883 1.00 88.62 91 THR A N 1
ATOM 743 C CA . THR A 1 91 ? -4.664 1.355 -11.447 1.00 88.62 91 THR A CA 1
ATOM 744 C C . THR A 1 91 ? -3.193 1.761 -11.464 1.00 88.62 91 THR A C 1
ATOM 746 O O . THR A 1 91 ? -2.349 1.114 -10.835 1.00 88.62 91 THR A O 1
ATOM 749 N N . VAL A 1 92 ? -2.876 2.848 -12.166 1.00 86.31 92 VAL A N 1
ATOM 750 C CA . VAL A 1 92 ? -1.519 3.389 -12.304 1.00 86.31 92 VAL A CA 1
ATOM 751 C C . VAL A 1 92 ? -1.569 4.905 -12.152 1.00 86.31 92 VAL A C 1
ATOM 753 O O . VAL A 1 92 ? -2.416 5.545 -12.763 1.00 86.31 92 VAL A O 1
ATOM 756 N N . ASP A 1 93 ? -0.637 5.474 -11.387 1.00 87.94 93 ASP A N 1
ATOM 757 C CA . ASP A 1 93 ? -0.474 6.927 -11.274 1.00 87.94 93 ASP A CA 1
ATOM 758 C C . ASP A 1 93 ? 1.015 7.307 -11.383 1.00 87.94 93 ASP A C 1
ATOM 760 O O . ASP A 1 93 ? 1.759 7.389 -10.399 1.00 87.94 93 ASP A O 1
ATOM 764 N N . ASP A 1 94 ? 1.482 7.455 -12.627 1.00 86.00 94 ASP A N 1
ATOM 765 C CA . ASP A 1 94 ? 2.883 7.770 -12.934 1.00 86.00 94 ASP A CA 1
ATOM 766 C C . ASP A 1 94 ? 3.269 9.183 -12.469 1.00 86.00 94 ASP A C 1
ATOM 768 O O . ASP A 1 94 ? 4.378 9.411 -11.978 1.00 86.00 94 ASP A O 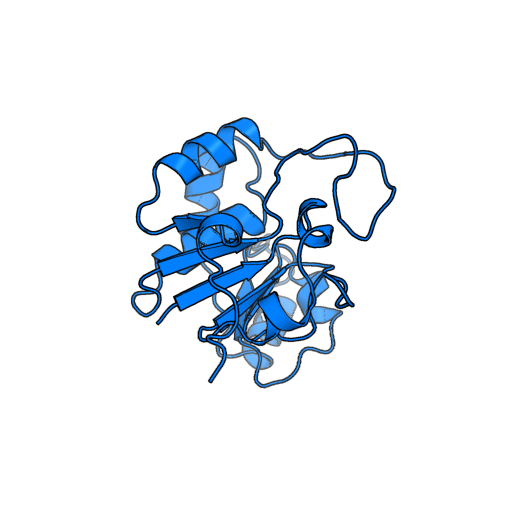1
ATOM 772 N N . ASP A 1 95 ? 2.343 10.135 -12.575 1.00 89.31 95 ASP A N 1
ATOM 773 C CA . ASP A 1 95 ? 2.584 11.523 -12.194 1.00 89.31 95 ASP A CA 1
ATOM 774 C C . ASP A 1 95 ? 2.713 11.663 -10.677 1.00 89.31 95 ASP A C 1
ATOM 776 O O . ASP A 1 95 ? 3.642 12.324 -10.194 1.00 89.31 95 ASP A O 1
ATOM 780 N N . LEU A 1 96 ? 1.871 10.965 -9.910 1.00 91.25 96 LEU A N 1
ATOM 781 C CA . LEU A 1 96 ? 2.016 10.864 -8.462 1.00 91.25 96 LEU A CA 1
ATOM 782 C C . LEU A 1 96 ? 3.364 10.257 -8.070 1.00 91.25 96 LEU A C 1
ATOM 784 O O . LEU A 1 96 ? 4.045 10.795 -7.187 1.00 91.25 96 LEU A O 1
ATOM 788 N N . TYR A 1 97 ? 3.784 9.173 -8.730 1.00 90.50 97 TYR A N 1
ATOM 789 C CA . TYR A 1 97 ? 5.085 8.558 -8.468 1.00 90.50 97 TYR A CA 1
ATOM 790 C C . TYR A 1 97 ? 6.234 9.540 -8.747 1.00 90.50 97 TYR A C 1
ATOM 792 O O . TYR A 1 97 ? 7.094 9.745 -7.885 1.00 90.50 97 TYR A O 1
ATOM 800 N N . LYS A 1 98 ? 6.247 10.193 -9.918 1.00 90.12 98 LYS A N 1
ATOM 801 C CA . LYS A 1 98 ? 7.286 11.166 -10.307 1.00 90.12 98 LYS A CA 1
ATOM 802 C C . LYS A 1 98 ? 7.339 12.360 -9.360 1.00 90.12 98 LYS A C 1
ATOM 804 O O . LYS A 1 98 ? 8.429 12.758 -8.936 1.00 90.12 98 LYS A O 1
ATOM 809 N N . LYS A 1 99 ? 6.179 12.911 -8.992 1.00 92.56 99 LYS A N 1
ATOM 810 C CA . LYS A 1 99 ? 6.066 14.021 -8.038 1.00 92.56 99 LYS A CA 1
ATOM 811 C C . LYS A 1 99 ? 6.633 13.625 -6.678 1.00 92.56 99 LYS A C 1
ATOM 813 O O . LYS A 1 99 ? 7.483 14.334 -6.139 1.00 92.56 99 LYS A O 1
ATOM 818 N N . THR A 1 100 ? 6.235 12.463 -6.166 1.00 91.44 100 THR A N 1
ATOM 819 C CA . THR A 1 100 ? 6.720 11.932 -4.885 1.00 91.44 100 THR A CA 1
ATOM 820 C C . THR A 1 100 ? 8.230 11.680 -4.920 1.00 91.44 100 THR A C 1
ATOM 822 O O . THR A 1 100 ? 8.950 12.084 -4.008 1.00 91.44 100 THR A O 1
ATOM 825 N N . HIS A 1 101 ? 8.741 11.086 -6.002 1.00 90.88 101 HIS A N 1
ATOM 826 C CA . HIS A 1 101 ? 10.172 10.864 -6.209 1.00 90.88 101 HIS A CA 1
ATOM 827 C C . HIS A 1 101 ? 10.972 12.176 -6.177 1.00 90.88 101 HIS A C 1
ATOM 829 O O . HIS A 1 101 ? 11.994 12.269 -5.492 1.00 90.88 101 HIS A O 1
ATOM 835 N N . SER A 1 102 ? 10.487 13.204 -6.882 1.00 91.62 102 SER A N 1
ATOM 836 C CA . SER A 1 102 ? 11.093 14.540 -6.900 1.00 91.62 102 SER A CA 1
ATOM 837 C C . SER A 1 102 ? 11.134 15.164 -5.499 1.00 91.62 102 SER A C 1
ATOM 839 O O . SER A 1 102 ? 12.192 15.601 -5.041 1.00 91.62 102 SER A O 1
ATOM 841 N N . GLN A 1 103 ? 10.019 15.114 -4.763 1.00 92.25 103 GLN A N 1
ATOM 842 C CA . GLN A 1 103 ? 9.921 15.644 -3.398 1.00 92.25 103 GLN A CA 1
ATOM 843 C C . GLN A 1 103 ? 10.838 14.917 -2.403 1.00 92.25 103 GLN A C 1
ATOM 845 O O . GLN A 1 103 ? 11.486 15.555 -1.570 1.00 92.25 103 GLN A O 1
ATOM 850 N N . LEU A 1 104 ? 10.932 13.587 -2.487 1.00 89.94 104 LEU A N 1
ATOM 851 C CA . LEU A 1 104 ? 11.797 12.797 -1.607 1.00 89.94 104 LEU A CA 1
ATOM 852 C C . LEU A 1 104 ? 13.278 12.881 -1.988 1.00 89.94 104 LEU A C 1
ATOM 854 O O . LEU A 1 104 ? 14.133 12.608 -1.135 1.00 89.94 104 LEU A O 1
ATOM 858 N N . LYS A 1 105 ? 13.584 13.238 -3.244 1.00 90.88 105 LYS A N 1
ATOM 859 C CA . LYS A 1 105 ? 14.902 13.075 -3.880 1.00 90.88 105 LYS A CA 1
ATOM 860 C C . LYS A 1 105 ? 15.433 11.641 -3.717 1.00 90.88 105 LYS A C 1
ATOM 862 O O . LYS A 1 105 ? 16.600 11.438 -3.383 1.00 90.88 105 LYS A O 1
ATOM 867 N N . ALA A 1 106 ? 14.536 10.663 -3.842 1.00 89.50 106 ALA A N 1
ATOM 868 C CA . ALA A 1 106 ? 14.794 9.230 -3.719 1.00 89.50 106 ALA A CA 1
ATOM 869 C C . ALA A 1 106 ? 13.598 8.431 -4.257 1.00 89.50 106 ALA A C 1
ATOM 871 O O . ALA A 1 106 ? 12.491 8.958 -4.359 1.00 89.50 106 ALA A O 1
ATOM 872 N N . HIS A 1 107 ? 13.799 7.143 -4.543 1.00 87.94 107 HIS A N 1
ATOM 873 C CA . HIS A 1 107 ? 12.695 6.233 -4.852 1.00 87.94 107 HIS A CA 1
ATOM 874 C C . HIS A 1 107 ? 11.745 6.111 -3.650 1.00 87.94 107 HIS A C 1
ATOM 876 O O . HIS A 1 107 ? 12.226 5.729 -2.579 1.00 87.94 107 HIS A O 1
ATOM 882 N N . PRO A 1 108 ? 10.438 6.409 -3.795 1.00 89.62 108 PRO A N 1
ATOM 883 C CA . PRO A 1 108 ? 9.467 6.123 -2.745 1.00 89.62 108 PRO A CA 1
ATOM 884 C C . PRO A 1 108 ? 9.281 4.610 -2.589 1.00 89.62 108 PRO A C 1
ATOM 886 O O . PRO A 1 108 ? 9.439 3.853 -3.553 1.00 89.62 108 PRO A O 1
ATOM 889 N N . THR A 1 109 ? 8.945 4.158 -1.383 1.00 90.25 109 THR A N 1
ATOM 890 C CA . THR A 1 109 ? 8.504 2.773 -1.165 1.00 90.25 109 THR A CA 1
ATOM 891 C C . THR A 1 109 ? 7.169 2.491 -1.866 1.00 90.25 109 THR A C 1
ATOM 893 O O . THR A 1 109 ? 6.349 3.392 -2.049 1.00 90.25 109 THR A O 1
ATOM 896 N N . THR A 1 110 ? 6.905 1.220 -2.208 1.00 91.19 110 THR A N 1
ATOM 897 C CA . THR A 1 110 ? 5.572 0.780 -2.677 1.00 91.19 110 THR A CA 1
ATOM 898 C C . THR A 1 110 ? 4.482 1.187 -1.688 1.00 91.19 110 THR A C 1
ATOM 900 O O . THR A 1 110 ? 3.423 1.640 -2.104 1.00 91.19 110 THR A O 1
ATOM 903 N N . GLY A 1 111 ? 4.763 1.063 -0.386 1.00 92.56 111 GLY A N 1
ATOM 904 C CA . GLY A 1 111 ? 3.827 1.408 0.678 1.00 92.56 111 GLY A CA 1
ATOM 905 C C . GLY A 1 111 ? 3.436 2.885 0.659 1.00 92.56 111 GLY A C 1
ATOM 906 O O . GLY A 1 111 ? 2.248 3.187 0.657 1.00 9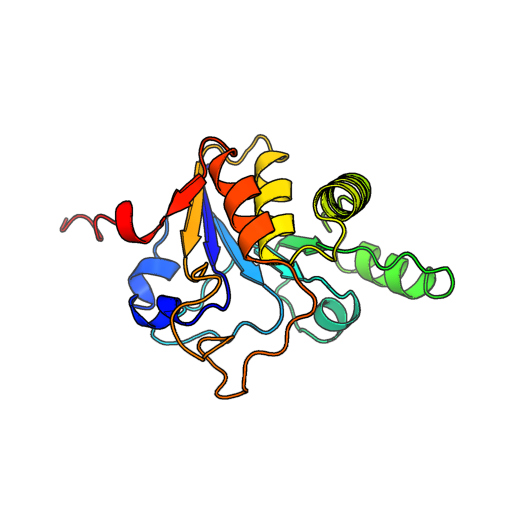2.56 111 GLY A O 1
ATOM 907 N N . LEU A 1 112 ? 4.405 3.806 0.568 1.00 92.38 112 LEU A N 1
ATOM 908 C CA . LEU A 1 112 ? 4.100 5.236 0.469 1.00 92.38 112 LEU A CA 1
ATOM 909 C C . LEU A 1 112 ? 3.264 5.557 -0.775 1.00 92.38 112 LEU A C 1
ATOM 911 O O . LEU A 1 112 ? 2.292 6.302 -0.680 1.00 92.38 112 LEU A O 1
ATOM 915 N N . VAL A 1 113 ? 3.616 4.993 -1.933 1.00 92.75 113 VAL A N 1
ATOM 916 C CA . VAL A 1 113 ? 2.850 5.241 -3.162 1.00 92.75 113 VAL A CA 1
ATOM 917 C C . VAL A 1 113 ? 1.432 4.687 -3.041 1.00 92.75 113 VAL A C 1
ATOM 919 O O . VAL A 1 113 ? 0.496 5.384 -3.406 1.00 92.75 113 VAL A O 1
ATOM 922 N N . ALA A 1 114 ? 1.251 3.489 -2.477 1.00 94.44 114 ALA A N 1
ATOM 923 C CA . ALA A 1 114 ? -0.072 2.915 -2.245 1.00 94.44 114 ALA A CA 1
ATOM 924 C C . ALA A 1 114 ? -0.931 3.804 -1.332 1.00 94.44 114 ALA A C 1
ATOM 926 O O . ALA A 1 114 ? -2.099 4.027 -1.628 1.00 94.44 114 ALA A O 1
ATOM 927 N N . ILE A 1 115 ? -0.352 4.366 -0.266 1.00 95.12 115 ILE A N 1
ATOM 928 C CA . ILE A 1 115 ? -1.059 5.308 0.617 1.00 95.12 115 ILE A CA 1
ATOM 929 C C . ILE A 1 1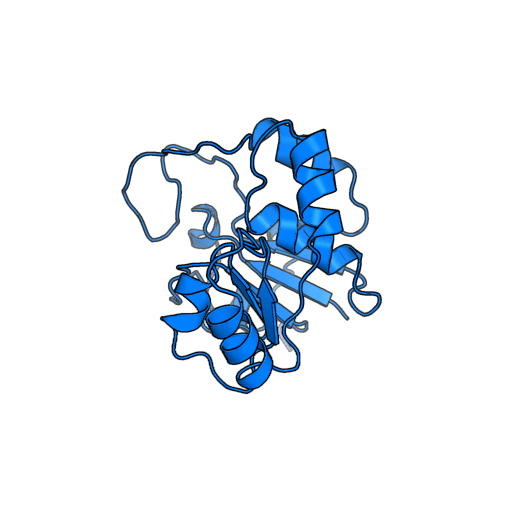15 ? -1.499 6.547 -0.163 1.00 95.12 115 ILE A C 1
ATOM 931 O O . ILE A 1 115 ? -2.658 6.948 -0.092 1.00 95.12 115 ILE A O 1
ATOM 935 N N . LEU A 1 116 ? -0.590 7.143 -0.934 1.00 94.44 116 LEU A N 1
ATOM 936 C CA . LEU A 1 116 ? -0.894 8.339 -1.712 1.00 94.44 116 LEU A CA 1
ATOM 937 C C . LEU A 1 116 ? -1.943 8.064 -2.800 1.00 94.44 116 LEU A C 1
ATOM 939 O O . LEU A 1 116 ? -2.863 8.860 -2.956 1.00 94.44 116 LEU A O 1
ATOM 943 N N . MET A 1 117 ? -1.856 6.924 -3.493 1.00 94.12 117 MET A N 1
ATOM 944 C CA . MET A 1 117 ? -2.871 6.481 -4.453 1.00 94.12 117 MET A CA 1
ATOM 945 C C . MET A 1 117 ? -4.220 6.280 -3.766 1.00 94.12 117 MET A C 1
ATOM 947 O O . MET A 1 117 ? -5.236 6.716 -4.285 1.00 94.12 117 MET A O 1
ATOM 951 N N . ALA A 1 118 ? -4.262 5.684 -2.572 1.00 95.25 118 ALA A N 1
ATOM 952 C CA . ALA A 1 118 ? -5.515 5.525 -1.840 1.00 95.25 118 ALA A CA 1
ATOM 953 C C . ALA A 1 118 ? -6.190 6.867 -1.541 1.00 95.25 118 ALA A C 1
ATOM 955 O O . ALA A 1 118 ? -7.412 6.953 -1.598 1.00 95.25 118 ALA A O 1
ATOM 956 N N . ARG A 1 119 ? -5.410 7.923 -1.289 1.00 93.69 119 ARG A N 1
ATOM 957 C CA . ARG A 1 119 ? -5.947 9.273 -1.072 1.00 93.69 119 ARG A CA 1
ATOM 958 C C . ARG A 1 119 ? -6.449 9.962 -2.337 1.00 93.69 119 ARG A C 1
ATOM 960 O O . ARG A 1 119 ? -7.247 10.884 -2.217 1.00 93.69 119 ARG A O 1
ATOM 967 N N . THR A 1 120 ? -6.029 9.538 -3.529 1.00 92.06 120 THR A N 1
ATOM 968 C CA . THR A 1 120 ? -6.607 10.050 -4.785 1.00 92.06 120 THR A CA 1
ATOM 969 C C . THR A 1 120 ? -7.916 9.349 -5.156 1.00 92.06 120 THR A C 1
ATOM 971 O O . THR A 1 120 ? -8.641 9.814 -6.032 1.00 92.06 120 THR A O 1
ATOM 974 N N . GLN A 1 121 ? -8.264 8.256 -4.472 1.00 90.81 121 GLN A N 1
ATOM 975 C CA . GLN A 1 121 ? -9.483 7.488 -4.710 1.00 90.81 121 GLN A CA 1
ATOM 976 C C . GLN A 1 121 ? -10.618 7.979 -3.803 1.00 90.81 121 GLN A C 1
ATOM 978 O O . GLN A 1 121 ? -10.678 7.631 -2.625 1.00 90.81 121 GLN A O 1
ATOM 983 N N . ALA A 1 122 ? -11.581 8.712 -4.371 1.00 89.75 122 ALA A N 1
ATOM 984 C CA . ALA A 1 122 ? -12.697 9.319 -3.630 1.00 89.75 122 ALA A CA 1
ATOM 985 C C . ALA A 1 122 ? -13.539 8.331 -2.792 1.00 89.75 122 ALA A C 1
ATOM 987 O O . ALA A 1 122 ? -14.192 8.730 -1.833 1.00 89.75 122 ALA A O 1
ATOM 988 N N . ARG A 1 123 ? -13.525 7.032 -3.125 1.00 94.69 123 ARG A N 1
ATOM 989 C CA . ARG A 1 123 ? -14.268 5.997 -2.383 1.00 94.69 123 ARG A CA 1
ATOM 990 C C . ARG A 1 123 ? -13.675 5.659 -1.008 1.00 94.69 123 ARG A C 1
ATOM 992 O O . ARG A 1 123 ? -14.378 5.057 -0.187 1.00 94.69 123 ARG A O 1
ATOM 999 N N . TYR A 1 124 ? -12.403 5.991 -0.765 1.00 95.75 124 TYR A N 1
ATOM 1000 C CA . TYR A 1 124 ? -11.721 5.708 0.498 1.00 95.75 124 TYR A CA 1
ATOM 1001 C C . TYR A 1 124 ? -11.691 6.937 1.390 1.00 95.75 124 TYR A C 1
ATOM 1003 O O . TYR A 1 124 ? -10.886 7.847 1.217 1.00 95.75 124 TYR A O 1
ATOM 1011 N N . GLU A 1 125 ? -12.570 6.924 2.381 1.00 94.69 125 GLU A N 1
ATOM 1012 C CA . GLU A 1 125 ? -12.672 7.993 3.363 1.00 94.69 125 GLU A CA 1
ATOM 1013 C C . GLU A 1 125 ? -11.492 7.919 4.331 1.00 94.69 125 GLU A C 1
ATOM 1015 O O . GLU A 1 125 ? -10.699 8.857 4.403 1.00 94.69 125 GLU A O 1
ATOM 1020 N N . ASN A 1 126 ? -11.309 6.751 4.954 1.00 96.06 126 ASN A N 1
ATOM 1021 C CA . ASN A 1 126 ? -10.247 6.485 5.917 1.00 96.06 126 ASN A CA 1
ATOM 1022 C C . ASN A 1 126 ? -9.286 5.408 5.403 1.00 96.06 126 ASN A C 1
ATOM 1024 O O . ASN A 1 126 ? -9.704 4.391 4.834 1.00 96.06 126 ASN A O 1
ATOM 1028 N N . VAL A 1 127 ? -7.991 5.628 5.637 1.00 96.31 127 VAL A N 1
ATOM 1029 C CA . VAL A 1 127 ? -6.915 4.683 5.325 1.00 96.31 127 VAL A CA 1
ATOM 1030 C C . VAL A 1 127 ? -6.237 4.257 6.623 1.00 96.31 127 VAL A C 1
ATOM 1032 O O . VAL A 1 127 ? -5.670 5.078 7.334 1.00 96.31 127 VAL A O 1
ATOM 1035 N N . TYR A 1 128 ? -6.264 2.966 6.919 1.00 95.94 128 TYR A N 1
ATOM 1036 C CA . TYR A 1 128 ? -5.629 2.360 8.084 1.00 95.94 128 TYR A CA 1
ATOM 1037 C C . TYR A 1 128 ? -4.343 1.663 7.660 1.00 95.94 128 TYR A C 1
ATOM 1039 O O . TYR A 1 128 ? -4.291 1.042 6.597 1.00 95.94 128 TYR A O 1
ATOM 1047 N N . LEU A 1 129 ? -3.303 1.760 8.479 1.00 94.75 129 LEU A N 1
ATOM 1048 C CA . LEU A 1 129 ? -1.989 1.192 8.205 1.00 94.75 129 LEU A CA 1
ATOM 1049 C C . LEU A 1 129 ? -1.650 0.119 9.237 1.00 94.75 129 LEU A C 1
ATOM 1051 O O . LEU A 1 129 ? -1.647 0.388 10.433 1.00 94.75 129 LEU A O 1
ATOM 1055 N N . ALA A 1 130 ? -1.287 -1.073 8.770 1.00 94.31 130 ALA A N 1
ATOM 1056 C CA . ALA A 1 130 ? -0.694 -2.130 9.588 1.00 94.31 130 ALA A CA 1
ATOM 1057 C C . ALA A 1 130 ? 0.658 -2.538 8.989 1.00 94.31 130 ALA A C 1
ATOM 1059 O O . ALA A 1 130 ? 0.796 -2.582 7.769 1.00 94.31 130 ALA A O 1
ATOM 1060 N N . GLY A 1 131 ? 1.678 -2.824 9.805 1.00 91.25 131 GLY A N 1
ATOM 1061 C CA . GLY A 1 131 ? 2.996 -3.234 9.283 1.00 91.25 131 GLY A CA 1
ATOM 1062 C C . GLY A 1 131 ? 3.785 -2.116 8.600 1.00 91.25 131 GLY A C 1
ATOM 1063 O O . GLY A 1 131 ? 4.555 -2.376 7.673 1.00 91.25 131 GLY A O 1
ATOM 1064 N N . PHE A 1 132 ? 3.550 -0.866 9.012 1.00 86.81 132 PHE A N 1
ATOM 1065 C CA . PHE A 1 132 ? 4.271 0.333 8.565 1.00 86.81 132 PHE A CA 1
ATOM 1066 C C . PHE A 1 132 ? 5.254 0.838 9.629 1.00 86.81 132 PHE A C 1
ATOM 1068 O O . PHE A 1 132 ? 5.499 2.036 9.786 1.00 86.81 132 PHE A O 1
ATOM 1075 N N . ASP A 1 133 ? 5.876 -0.083 10.356 1.00 77.88 133 ASP A N 1
ATOM 1076 C CA . ASP A 1 133 ? 7.029 0.191 11.196 1.00 77.88 133 ASP A CA 1
ATOM 1077 C C . ASP A 1 133 ? 8.268 0.321 10.310 1.00 77.88 133 ASP A C 1
ATOM 1079 O O . ASP A 1 133 ? 9.125 -0.551 10.256 1.00 77.88 133 ASP A O 1
ATOM 1083 N N . PHE A 1 134 ? 8.354 1.448 9.596 1.00 62.34 134 PHE A N 1
ATOM 1084 C CA . PHE A 1 134 ? 9.445 1.770 8.675 1.00 62.34 134 PHE A CA 1
ATOM 1085 C C . PHE A 1 134 ? 10.837 1.381 9.197 1.00 62.34 134 PHE A C 1
ATOM 1087 O O . PHE A 1 134 ? 11.663 1.049 8.358 1.00 62.34 134 PHE A O 1
ATOM 1094 N N . PHE A 1 135 ? 11.062 1.413 10.526 1.00 51.66 135 PHE A N 1
ATOM 1095 C CA . PHE A 1 135 ? 12.040 0.586 11.253 1.00 51.66 135 PHE A CA 1
ATOM 1096 C C . PHE A 1 135 ? 11.618 0.391 12.729 1.00 51.66 135 PHE A C 1
ATOM 1098 O O . PHE A 1 135 ? 11.670 1.350 13.506 1.00 51.66 135 PHE A O 1
ATOM 1105 N N . ARG A 1 136 ? 11.266 -0.832 13.148 1.00 48.41 136 ARG A N 1
ATOM 1106 C CA . ARG A 1 136 ? 11.422 -1.302 14.540 1.00 48.41 136 ARG A CA 1
ATOM 1107 C C . ARG A 1 136 ? 12.481 -2.411 14.547 1.00 48.41 136 ARG A C 1
ATOM 1109 O O . ARG A 1 136 ? 12.253 -3.495 14.021 1.00 48.41 136 ARG A O 1
ATOM 1116 N N . GLY A 1 137 ? 13.638 -2.131 15.147 1.00 56.75 137 GLY A N 1
ATOM 1117 C CA . GLY A 1 137 ? 14.760 -3.074 15.225 1.00 56.75 137 GLY A CA 1
ATOM 1118 C C . GLY A 1 137 ? 15.466 -3.311 13.883 1.00 56.75 137 GLY A C 1
ATOM 1119 O O . GLY A 1 137 ? 15.514 -2.421 13.035 1.00 56.75 137 GLY A O 1
ATOM 1120 N N . ASP A 1 138 ? 16.001 -4.522 13.707 1.00 60.19 138 ASP A N 1
ATOM 1121 C CA . ASP A 1 138 ? 16.936 -4.866 12.621 1.00 60.19 138 ASP A CA 1
ATOM 1122 C C . ASP A 1 138 ? 16.290 -5.613 11.439 1.00 60.19 138 ASP A C 1
ATOM 1124 O O . ASP A 1 138 ? 16.984 -6.051 10.520 1.00 60.19 138 ASP A O 1
ATOM 1128 N N . ARG A 1 139 ? 14.962 -5.794 11.445 1.00 69.62 139 ARG A N 1
ATOM 1129 C CA . ARG A 1 139 ? 14.242 -6.573 10.423 1.00 69.62 139 ARG A CA 1
ATOM 1130 C C . ARG A 1 139 ? 13.515 -5.668 9.434 1.00 69.62 139 ARG A C 1
ATOM 1132 O O . ARG A 1 139 ? 12.799 -4.754 9.824 1.00 69.62 139 ARG A O 1
ATOM 1139 N N . GLN A 1 140 ? 13.666 -5.961 8.142 1.00 77.88 140 GLN A N 1
ATOM 1140 C CA . GLN A 1 140 ? 12.997 -5.222 7.065 1.00 77.88 140 GLN A CA 1
ATOM 1141 C C . GLN A 1 140 ? 11.599 -5.765 6.741 1.00 77.88 140 GLN A C 1
ATOM 1143 O O . GLN A 1 140 ? 10.715 -4.986 6.393 1.00 77.88 140 GLN A O 1
ATOM 1148 N N . HIS A 1 141 ? 11.403 -7.085 6.835 1.00 85.88 141 HIS A N 1
ATOM 1149 C CA . HIS A 1 141 ? 10.114 -7.726 6.576 1.00 85.88 141 HIS A CA 1
ATOM 1150 C C . HIS A 1 141 ? 9.755 -8.740 7.670 1.00 85.88 141 HIS A C 1
ATOM 1152 O O . HIS A 1 141 ? 10.651 -9.412 8.178 1.00 85.88 141 HIS A O 1
ATOM 1158 N N . TYR A 1 142 ? 8.468 -8.924 7.990 1.00 86.75 142 TYR A N 1
ATOM 1159 C CA . TYR A 1 142 ? 8.032 -9.891 9.017 1.00 86.75 142 TYR A CA 1
ATOM 1160 C C . TYR A 1 142 ? 8.385 -11.350 8.682 1.00 86.75 142 TYR A C 1
ATOM 1162 O O . TYR A 1 142 ? 8.570 -12.164 9.581 1.00 86.75 142 TYR A O 1
ATOM 1170 N N . PHE A 1 143 ? 8.512 -11.674 7.394 1.00 84.94 143 PHE A N 1
ATOM 1171 C CA . PHE A 1 143 ? 8.832 -13.012 6.889 1.00 84.94 143 PHE A CA 1
ATOM 1172 C C . PHE A 1 143 ? 10.319 -13.201 6.541 1.00 84.94 143 PHE A C 1
ATOM 1174 O O . PHE A 1 143 ? 10.692 -14.238 5.998 1.00 84.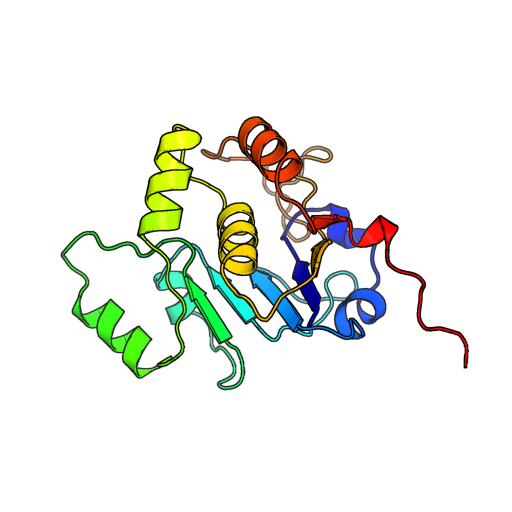94 143 PHE A O 1
ATOM 1181 N N . SER A 1 144 ? 11.176 -12.199 6.775 1.00 81.31 144 SER A N 1
ATOM 1182 C CA . SER A 1 144 ? 12.584 -12.250 6.371 1.00 81.31 144 SER A CA 1
ATOM 1183 C C . SER A 1 144 ? 13.531 -11.959 7.530 1.00 81.31 144 SER A C 1
ATOM 1185 O O . SER A 1 144 ? 13.342 -11.014 8.292 1.00 81.31 144 SER A O 1
ATOM 1187 N N . HIS A 1 145 ? 14.602 -12.747 7.603 1.00 73.38 145 HIS A N 1
ATOM 1188 C CA . HIS A 1 145 ? 15.739 -12.519 8.498 1.00 73.38 145 HIS A CA 1
ATOM 1189 C C . HIS A 1 145 ? 16.879 -11.742 7.824 1.00 73.38 145 HIS A C 1
ATOM 1191 O O . HIS A 1 145 ? 17.944 -11.587 8.416 1.00 73.38 145 HIS A O 1
ATOM 1197 N N . ALA A 1 146 ? 16.687 -11.282 6.582 1.00 71.31 146 ALA A N 1
ATOM 1198 C CA . ALA A 1 146 ? 17.718 -10.549 5.864 1.00 71.31 146 ALA A CA 1
ATOM 1199 C C . ALA A 1 146 ? 17.982 -9.180 6.525 1.00 71.31 146 ALA A C 1
ATOM 1201 O O . ALA A 1 146 ? 17.026 -8.508 6.934 1.00 71.31 146 ALA A O 1
ATOM 1202 N N . PRO A 1 147 ? 19.255 -8.749 6.605 1.00 65.69 147 PRO A N 1
ATOM 1203 C CA . PRO A 1 147 ? 19.597 -7.423 7.097 1.00 65.69 147 PRO A CA 1
ATOM 1204 C C . PRO A 1 147 ? 18.978 -6.332 6.217 1.00 65.69 147 PRO A C 1
ATOM 1206 O O . PRO A 1 147 ? 18.773 -6.509 5.013 1.00 65.69 147 PRO A O 1
ATOM 1209 N N . ILE A 1 148 ? 18.694 -5.184 6.834 1.00 67.94 148 ILE A N 1
ATOM 1210 C CA . ILE A 1 148 ? 18.091 -4.033 6.163 1.00 67.94 148 ILE A CA 1
ATOM 1211 C C . ILE A 1 148 ? 19.031 -3.518 5.066 1.00 67.94 148 ILE A C 1
ATOM 1213 O O . ILE A 1 148 ? 20.069 -2.914 5.340 1.00 67.94 148 ILE A O 1
ATOM 1217 N N . HIS A 1 149 ? 18.602 -3.654 3.812 1.00 68.12 149 HIS A N 1
ATOM 1218 C CA . HIS A 1 149 ? 19.221 -2.988 2.673 1.00 68.12 149 HIS A CA 1
ATOM 1219 C C . HIS A 1 149 ? 18.153 -2.204 1.922 1.00 68.12 149 HIS A C 1
ATOM 1221 O O . HIS A 1 149 ? 17.259 -2.766 1.291 1.00 68.12 149 HIS A O 1
ATOM 1227 N N . THR A 1 150 ? 18.226 -0.873 1.993 1.00 73.00 150 THR A N 1
ATOM 1228 C CA . THR A 1 150 ? 17.255 -0.024 1.306 1.00 73.00 150 THR A CA 1
ATOM 1229 C C . THR A 1 150 ? 17.880 1.233 0.721 1.00 73.00 150 THR A C 1
ATOM 1231 O O . THR A 1 150 ? 18.639 1.950 1.371 1.00 73.00 150 THR A O 1
ATOM 1234 N N . THR A 1 151 ? 17.523 1.522 -0.530 1.00 77.25 151 THR A N 1
ATOM 1235 C CA . THR A 1 151 ? 17.819 2.795 -1.201 1.00 77.25 151 THR A CA 1
ATOM 1236 C C . THR A 1 151 ? 16.772 3.872 -0.892 1.00 77.25 151 THR A C 1
ATOM 1238 O O . THR A 1 151 ? 16.935 5.026 -1.292 1.00 77.25 151 THR A O 1
ATOM 1241 N N . HIS A 1 152 ? 15.684 3.505 -0.205 1.00 82.00 152 HIS A N 1
ATOM 1242 C CA . HIS A 1 152 ? 14.587 4.402 0.159 1.00 82.00 152 HIS A CA 1
ATOM 1243 C C . HIS A 1 152 ? 14.997 5.373 1.280 1.00 82.00 152 HIS A C 1
ATOM 1245 O O . HIS A 1 152 ? 16.068 5.252 1.884 1.00 82.00 152 HIS A O 1
ATOM 1251 N N . LYS A 1 153 ? 14.148 6.369 1.578 1.00 86.81 153 LYS A N 1
ATOM 1252 C CA . LYS A 1 153 ? 14.404 7.368 2.638 1.00 86.81 153 LYS A CA 1
ATOM 1253 C C . LYS A 1 153 ? 13.286 7.381 3.687 1.00 86.81 153 LYS A C 1
ATOM 1255 O O . LYS A 1 153 ? 12.572 8.379 3.788 1.00 86.81 153 LYS A O 1
ATOM 1260 N N . PRO A 1 154 ? 13.165 6.352 4.545 1.00 81.88 154 PRO A N 1
ATOM 1261 C CA . PRO A 1 154 ? 11.973 6.173 5.380 1.00 81.88 154 PRO A CA 1
ATOM 1262 C C . PRO A 1 154 ? 11.699 7.310 6.370 1.00 81.88 154 PRO A C 1
ATOM 1264 O O . PRO A 1 154 ? 10.550 7.668 6.603 1.00 81.88 154 PRO A O 1
ATOM 1267 N N . LYS A 1 155 ? 12.742 7.983 6.882 1.00 84.31 155 LYS A N 1
ATOM 1268 C CA . LYS A 1 155 ? 12.569 9.197 7.706 1.00 84.31 155 LYS A CA 1
ATOM 1269 C C . LYS A 1 155 ? 11.866 10.334 6.950 1.00 84.31 155 LYS A C 1
ATOM 1271 O O . LYS A 1 155 ? 11.134 11.106 7.561 1.00 84.31 155 LYS A O 1
ATOM 1276 N N . ARG A 1 156 ? 12.110 10.474 5.641 1.00 89.12 156 ARG A N 1
ATOM 1277 C CA . ARG A 1 156 ? 11.444 11.478 4.795 1.00 89.12 156 ARG A CA 1
ATOM 1278 C C . ARG A 1 156 ? 10.021 11.048 4.457 1.00 89.12 156 ARG A C 1
ATOM 1280 O O . ARG A 1 156 ? 9.125 11.879 4.530 1.00 89.12 156 ARG A O 1
ATOM 1287 N N . GLU A 1 157 ? 9.816 9.764 4.173 1.00 89.06 157 GLU A N 1
ATOM 1288 C CA . GLU A 1 157 ? 8.482 9.202 3.927 1.00 89.06 157 GLU A CA 1
ATOM 1289 C C . GLU A 1 157 ? 7.574 9.382 5.146 1.00 89.06 157 GLU A C 1
ATOM 1291 O O . GLU A 1 157 ? 6.485 9.927 5.017 1.00 89.06 157 GLU A O 1
ATOM 1296 N N . ARG A 1 158 ? 8.064 9.086 6.357 1.00 85.88 158 ARG A N 1
ATOM 1297 C CA . ARG A 1 158 ? 7.316 9.318 7.602 1.00 85.88 158 ARG A CA 1
ATOM 1298 C C . ARG A 1 158 ? 6.892 10.778 7.783 1.00 85.88 158 ARG A C 1
ATOM 1300 O O . ARG A 1 158 ? 5.767 11.043 8.189 1.00 85.88 158 ARG A O 1
ATOM 1307 N N . LYS A 1 159 ? 7.773 11.734 7.467 1.00 88.00 159 LYS A N 1
ATOM 1308 C CA . LYS A 1 159 ? 7.437 13.169 7.524 1.00 88.00 159 LYS A CA 1
ATOM 1309 C C . LYS A 1 159 ? 6.359 13.561 6.515 1.00 88.00 159 LYS A C 1
ATOM 1311 O O . LYS A 1 159 ? 5.617 14.499 6.779 1.00 88.00 159 LYS A O 1
ATOM 1316 N N . MET A 1 160 ? 6.310 12.890 5.366 1.00 90.06 160 MET A N 1
ATOM 1317 C CA . MET A 1 160 ? 5.262 13.094 4.370 1.00 90.06 160 MET A CA 1
ATOM 1318 C C . MET A 1 160 ? 3.936 12.511 4.858 1.00 90.06 160 MET A C 1
ATOM 1320 O O . MET A 1 160 ? 2.937 13.216 4.826 1.00 90.06 160 MET A O 1
ATOM 1324 N N . LEU A 1 161 ? 3.946 11.281 5.383 1.00 87.12 161 LEU A N 1
ATOM 1325 C CA . LEU A 1 161 ? 2.753 10.613 5.913 1.00 87.12 161 LEU A CA 1
ATOM 1326 C C . LEU A 1 161 ? 2.091 11.386 7.054 1.00 87.12 161 LEU A C 1
ATOM 1328 O O . LEU A 1 161 ? 0.875 11.496 7.078 1.00 87.12 161 LEU A O 1
ATOM 1332 N N . ALA A 1 162 ? 2.880 11.992 7.943 1.00 86.81 162 ALA A N 1
ATOM 1333 C CA . ALA A 1 162 ? 2.367 12.801 9.051 1.00 86.81 162 ALA A CA 1
ATOM 1334 C C . ALA A 1 162 ? 1.581 14.059 8.617 1.00 86.81 162 ALA A C 1
ATOM 1336 O O . ALA A 1 162 ? 1.073 14.778 9.468 1.00 86.81 162 ALA A O 1
ATOM 1337 N N . ARG A 1 163 ? 1.536 14.367 7.315 1.00 89.12 163 ARG A N 1
ATOM 1338 C CA . ARG A 1 163 ? 0.801 15.502 6.732 1.00 89.12 163 ARG A CA 1
ATOM 1339 C C . ARG A 1 163 ? -0.421 15.064 5.929 1.00 89.12 163 ARG A C 1
ATOM 1341 O O . ARG A 1 163 ? -1.016 15.895 5.252 1.00 89.12 163 ARG A O 1
ATOM 1348 N N . ILE A 1 164 ? -0.712 13.766 5.902 1.00 88.75 164 ILE A N 1
ATOM 1349 C CA . ILE A 1 164 ? -1.836 13.219 5.156 1.00 88.75 164 ILE A CA 1
ATOM 1350 C C . ILE A 1 164 ? -2.985 13.025 6.136 1.00 88.75 164 ILE A C 1
ATOM 1352 O O . ILE A 1 164 ? -2.892 12.204 7.046 1.00 88.75 164 ILE A O 1
ATOM 1356 N N . ASP A 1 165 ? -4.067 13.764 5.922 1.00 90.12 165 ASP A N 1
ATOM 1357 C CA . ASP A 1 165 ? -5.281 13.613 6.715 1.00 90.12 165 ASP A CA 1
ATOM 1358 C C . ASP A 1 165 ? -5.960 12.263 6.435 1.00 90.12 165 ASP A C 1
ATOM 1360 O O . ASP A 1 165 ? -5.862 11.708 5.333 1.00 90.12 165 ASP A O 1
ATOM 1364 N N . HIS A 1 166 ? -6.687 11.756 7.433 1.00 91.69 166 HIS A N 1
ATOM 1365 C CA . HIS A 1 166 ? -7.438 10.495 7.369 1.00 91.69 166 HIS A CA 1
ATOM 1366 C C . HIS A 1 166 ? -6.579 9.245 7.105 1.00 91.69 166 HIS A C 1
ATOM 1368 O O . HIS A 1 166 ? -7.027 8.282 6.472 1.00 91.69 166 HIS A O 1
ATOM 1374 N N . VAL A 1 167 ? -5.337 9.260 7.598 1.00 91.50 167 VAL A N 1
ATOM 1375 C CA . VAL A 1 167 ? -4.447 8.097 7.654 1.00 91.50 167 VAL A CA 1
ATOM 1376 C C . VAL A 1 167 ? -4.187 7.739 9.114 1.00 91.50 167 VAL A C 1
ATOM 1378 O O . VAL A 1 167 ? -3.700 8.569 9.879 1.00 91.50 167 VAL A O 1
ATOM 1381 N N . PHE A 1 168 ? -4.493 6.502 9.493 1.00 92.44 168 PHE A N 1
ATOM 1382 C CA . PHE A 1 168 ? -4.518 6.050 10.883 1.00 92.44 168 PHE A CA 1
ATOM 1383 C C . PHE A 1 168 ? -3.645 4.812 11.089 1.00 92.44 168 PHE A C 1
ATOM 1385 O O . PHE A 1 168 ? -3.533 3.972 10.194 1.00 92.44 168 PHE A O 1
ATOM 1392 N N . ASP A 1 169 ? -3.055 4.664 12.276 1.00 90.75 169 ASP A N 1
ATOM 1393 C CA . ASP A 1 169 ? -2.474 3.383 12.687 1.00 90.75 169 ASP A CA 1
ATOM 1394 C C . ASP A 1 169 ? -3.610 2.409 13.022 1.00 90.75 169 ASP A C 1
ATOM 1396 O O . ASP A 1 169 ? -4.534 2.740 13.772 1.00 90.75 169 ASP A O 1
ATOM 1400 N N . PHE A 1 170 ? -3.571 1.217 12.430 1.00 91.69 170 PHE A N 1
ATOM 1401 C CA . PHE A 1 170 ? -4.588 0.197 12.646 1.00 91.69 170 PHE A CA 1
ATOM 1402 C C . PHE A 1 170 ? -4.607 -0.303 14.095 1.00 91.69 170 PHE A C 1
ATOM 1404 O O . PHE A 1 170 ? -5.686 -0.561 14.626 1.00 91.69 170 PHE A O 1
ATOM 1411 N N . ALA A 1 171 ? -3.445 -0.388 14.753 1.00 89.56 171 ALA A N 1
ATOM 1412 C CA . ALA A 1 171 ? -3.359 -0.839 16.141 1.00 89.56 171 ALA A CA 1
ATOM 1413 C C . ALA A 1 171 ? -4.118 0.091 17.100 1.00 89.56 171 ALA A C 1
ATOM 1415 O O . ALA A 1 171 ? -4.727 -0.388 18.051 1.00 89.56 171 ALA A O 1
ATOM 1416 N N . ASP A 1 172 ? -4.145 1.393 16.807 1.00 88.38 172 ASP A N 1
ATOM 1417 C CA . ASP A 1 172 ? -4.824 2.396 17.637 1.00 88.38 172 ASP A CA 1
ATOM 1418 C C . ASP A 1 172 ? -6.355 2.393 17.455 1.00 88.38 172 ASP A C 1
ATOM 1420 O O . ASP A 1 172 ? -7.077 2.993 18.249 1.00 88.38 172 ASP A O 1
ATOM 1424 N N . HIS A 1 173 ? -6.864 1.747 16.398 1.00 86.19 173 HIS A N 1
ATOM 1425 C CA . HIS A 1 173 ? -8.275 1.824 15.991 1.00 86.19 173 HIS A CA 1
ATOM 1426 C C . HIS A 1 173 ? -8.999 0.478 15.991 1.00 86.19 173 HIS A C 1
ATOM 1428 O O . HIS A 1 173 ? -10.226 0.445 15.868 1.00 86.19 173 HIS A O 1
ATOM 1434 N N . TRP A 1 174 ? -8.275 -0.633 16.116 1.00 79.25 174 TRP A N 1
ATOM 1435 C CA . TRP A 1 174 ? -8.885 -1.948 16.232 1.00 79.25 174 TRP A CA 1
ATOM 1436 C C . TRP A 1 174 ? -9.559 -2.106 17.600 1.00 79.25 174 TRP A C 1
ATOM 1438 O O . TRP A 1 174 ? -8.885 -2.171 18.626 1.00 79.25 174 TRP A O 1
ATOM 1448 N N . LYS A 1 175 ? -10.893 -2.198 17.612 1.00 70.75 175 LYS A N 1
ATOM 1449 C CA . LYS A 1 175 ? -11.687 -2.391 18.838 1.00 70.75 175 LYS A CA 1
ATOM 1450 C C . LYS A 1 175 ? -12.012 -3.856 19.154 1.00 70.75 175 LYS A C 1
ATOM 1452 O O . LYS A 1 175 ? -12.681 -4.113 20.146 1.00 70.75 175 LYS A O 1
ATOM 1457 N N . GLY A 1 176 ? -11.508 -4.805 18.361 1.00 65.69 176 GLY A N 1
ATOM 1458 C CA . GLY A 1 176 ? -11.973 -6.194 18.407 1.00 65.69 176 GLY A CA 1
ATOM 1459 C C . GLY A 1 176 ? -13.278 -6.385 17.632 1.00 65.69 176 GLY A C 1
ATOM 1460 O O . GLY A 1 176 ? -13.901 -5.396 17.237 1.00 65.69 176 GLY A O 1
ATOM 1461 N N . PRO A 1 177 ? -13.692 -7.637 17.381 1.00 58.94 177 PRO A N 1
ATOM 1462 C CA . PRO A 1 177 ? -15.108 -7.894 17.171 1.00 58.94 177 PRO A CA 1
ATOM 1463 C C . PRO A 1 177 ? -15.851 -7.408 18.424 1.00 58.94 177 PRO A C 1
ATOM 1465 O O . PRO A 1 177 ? -15.414 -7.697 19.539 1.00 58.94 177 PRO A O 1
ATOM 1468 N N . GLU A 1 178 ? -16.922 -6.633 18.250 1.00 54.16 178 GLU A N 1
ATOM 1469 C CA . GLU A 1 178 ? -17.878 -6.450 19.342 1.00 54.16 178 GLU A CA 1
ATOM 1470 C C . GLU A 1 178 ? -18.341 -7.861 19.727 1.00 54.16 178 GLU A C 1
ATOM 1472 O O . GLU A 1 178 ? -18.704 -8.648 18.851 1.00 54.16 178 GLU A O 1
ATOM 1477 N N . GLU A 1 179 ? -18.189 -8.232 20.999 1.00 40.22 179 GLU A N 1
ATOM 1478 C CA . GLU A 1 179 ? -18.772 -9.468 21.517 1.00 40.22 179 GLU A CA 1
ATOM 1479 C C . GLU A 1 179 ? -20.299 -9.309 21.426 1.00 40.22 179 GLU A C 1
ATOM 1481 O O . GLU A 1 179 ? -20.919 -8.748 22.329 1.00 40.22 179 GLU A O 1
ATOM 1486 N N . GLU A 1 180 ? -20.880 -9.703 20.289 1.00 39.09 180 GLU A N 1
ATOM 1487 C CA . GLU A 1 180 ? -22.319 -9.962 20.134 1.00 39.09 180 GLU A CA 1
ATOM 1488 C C . GLU A 1 180 ? -22.686 -11.345 20.683 1.00 39.09 180 GLU A C 1
ATOM 1490 O O . GLU A 1 180 ? -21.957 -12.327 20.392 1.00 39.09 180 GLU A O 1
#

Foldseek 3Di:
DAEEEEDQAQQLQVAAQCLQQVPPDAYEYEQPDDDDGSRHDDHQEYEYQDLVSVVPDPDDLRHAYEHLHDPPPPPCPVSVVVVCVSHVNYHYDHVLQVVVCVQQVFRADSRLSVVVVLVVDPVHPAYEYHNLCPDDPQDRGSPDPDGDDDRHDSVSSVVVVVPDPRYYYSVVPRPDPDPD